Protein AF-M6BSZ7-F1 (afdb_monomer_lite)

Organism: NCBI:txid1303729

Structure (mmCIF, N/CA/C/O backbone):
data_AF-M6BSZ7-F1
#
_entry.id   AF-M6BSZ7-F1
#
loop_
_atom_site.group_PDB
_atom_site.id
_atom_site.type_symbol
_atom_site.label_atom_id
_atom_site.label_alt_id
_atom_site.label_comp_id
_atom_site.label_asym_id
_atom_site.label_entity_id
_atom_site.label_seq_id
_atom_site.pdbx_PDB_ins_code
_atom_site.Cartn_x
_atom_site.Cartn_y
_atom_site.Cartn_z
_atom_site.occupancy
_atom_site.B_iso_or_equiv
_atom_site.auth_seq_id
_atom_site.auth_comp_id
_atom_site.auth_asym_id
_atom_site.auth_atom_id
_atom_site.pdbx_PDB_model_num
ATOM 1 N N . MET A 1 1 ? -16.027 4.264 10.815 1.00 70.81 1 MET A N 1
ATOM 2 C CA . MET A 1 1 ? -15.407 3.187 10.001 1.00 70.81 1 MET A CA 1
ATOM 3 C C . MET A 1 1 ? -14.533 3.763 8.897 1.00 70.81 1 MET A C 1
ATOM 5 O O . MET A 1 1 ? -13.438 3.260 8.732 1.00 70.81 1 MET A O 1
ATOM 9 N N . ILE A 1 2 ? -14.969 4.813 8.184 1.00 80.50 2 ILE A N 1
ATOM 10 C CA . ILE A 1 2 ? -14.123 5.550 7.227 1.00 80.50 2 ILE A CA 1
ATOM 11 C C . ILE A 1 2 ? -13.265 6.629 7.909 1.00 80.50 2 ILE A C 1
ATOM 13 O O . ILE A 1 2 ? -12.105 6.773 7.533 1.00 80.50 2 ILE A O 1
ATOM 17 N N . GLU A 1 3 ? -13.773 7.314 8.947 1.00 85.38 3 GLU A N 1
ATOM 18 C CA . GLU A 1 3 ? -13.002 8.333 9.686 1.00 85.38 3 GLU A CA 1
ATOM 19 C C . GLU A 1 3 ? -11.641 7.835 10.163 1.00 85.38 3 GLU A C 1
ATOM 21 O O . GLU A 1 3 ? -10.670 8.573 10.075 1.00 85.38 3 GLU A O 1
ATOM 26 N N . GLU A 1 4 ? -11.551 6.588 10.631 1.00 86.56 4 GLU A N 1
ATOM 27 C CA . GLU A 1 4 ? -10.291 6.037 11.132 1.00 86.56 4 GLU A CA 1
ATOM 28 C C . GLU A 1 4 ? -9.206 6.048 10.049 1.00 86.56 4 GLU A C 1
ATOM 30 O O . GLU A 1 4 ? -8.075 6.429 10.325 1.00 86.56 4 GLU A O 1
ATOM 35 N N . TYR A 1 5 ? -9.548 5.720 8.801 1.00 86.31 5 TYR A N 1
ATOM 36 C CA . TYR A 1 5 ? -8.604 5.773 7.683 1.00 86.31 5 TYR A CA 1
ATOM 37 C C . TYR A 1 5 ? -8.238 7.209 7.301 1.00 86.31 5 TYR A C 1
ATOM 39 O O . TYR A 1 5 ? -7.094 7.472 6.959 1.00 86.31 5 TYR A O 1
ATOM 47 N N . ILE A 1 6 ? -9.196 8.139 7.347 1.00 85.88 6 ILE A N 1
ATOM 48 C CA . ILE A 1 6 ? -8.963 9.542 6.965 1.00 85.88 6 ILE A CA 1
ATOM 49 C C . ILE A 1 6 ? -8.127 10.275 8.022 1.00 85.88 6 ILE A C 1
ATOM 51 O O . ILE A 1 6 ? -7.340 11.152 7.677 1.00 85.88 6 ILE A O 1
ATOM 55 N N . GLN A 1 7 ? -8.304 9.932 9.299 1.00 88.75 7 GLN A N 1
ATOM 56 C CA . GLN A 1 7 ? -7.611 10.577 10.414 1.00 88.75 7 GLN A CA 1
ATOM 57 C C . GLN A 1 7 ? -6.271 9.931 10.771 1.00 88.75 7 GLN A C 1
ATOM 59 O O . GLN A 1 7 ? -5.481 10.552 11.477 1.00 88.75 7 GLN A O 1
ATOM 64 N N . THR A 1 8 ? -6.002 8.710 10.304 1.00 87.31 8 THR A N 1
ATOM 65 C CA . THR A 1 8 ? -4.687 8.085 10.481 1.00 87.31 8 THR A CA 1
ATOM 66 C C . THR A 1 8 ? -3.680 8.783 9.570 1.00 87.31 8 THR A C 1
ATOM 68 O O . THR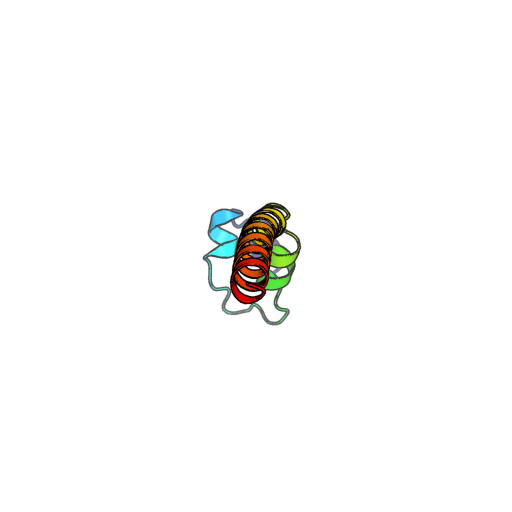 A 1 8 ? -3.945 8.969 8.379 1.00 87.31 8 THR A O 1
ATOM 71 N N . ASP A 1 9 ? -2.517 9.148 10.112 1.00 89.94 9 ASP A N 1
ATOM 72 C CA . ASP A 1 9 ? -1.434 9.707 9.304 1.00 89.94 9 ASP A CA 1
ATOM 73 C C . ASP A 1 9 ? -1.051 8.749 8.165 1.00 89.94 9 ASP A C 1
ATOM 75 O O . ASP A 1 9 ? -1.158 7.531 8.283 1.00 89.94 9 ASP A O 1
ATOM 79 N N . GLN A 1 10 ? -0.592 9.283 7.038 1.00 83.25 10 GLN A N 1
ATOM 80 C CA . GLN A 1 10 ? -0.336 8.485 5.845 1.00 83.25 10 GLN A CA 1
ATOM 81 C C . GLN A 1 10 ? 0.750 7.413 6.044 1.00 83.25 10 GLN A C 1
ATOM 83 O O . GLN A 1 10 ? 0.669 6.339 5.445 1.00 83.25 10 GLN A O 1
ATOM 88 N N . GLU A 1 11 ? 1.775 7.682 6.852 1.00 86.31 11 GLU A N 1
ATOM 89 C CA . GLU A 1 11 ? 2.832 6.713 7.156 1.00 86.31 11 GLU A CA 1
ATOM 90 C C . GLU A 1 11 ? 2.332 5.640 8.123 1.00 86.31 11 GLU A C 1
ATOM 92 O O . GLU A 1 11 ? 2.576 4.448 7.904 1.00 86.31 11 GLU A O 1
ATOM 97 N N . GLU A 1 12 ? 1.552 6.047 9.122 1.00 89.38 12 GLU A N 1
ATOM 98 C CA . GLU A 1 12 ? 0.901 5.145 10.069 1.00 89.38 12 GLU A CA 1
ATOM 99 C C . GLU A 1 12 ? -0.132 4.246 9.373 1.00 89.38 12 GLU A C 1
ATOM 101 O O . GLU A 1 12 ? -0.131 3.034 9.578 1.00 89.38 12 GLU A O 1
ATOM 106 N N . LEU A 1 13 ? -0.938 4.789 8.457 1.00 89.19 13 LEU A N 1
ATOM 107 C CA . LEU A 1 13 ? -1.968 4.076 7.695 1.00 89.19 13 LEU A CA 1
ATOM 108 C C . LEU A 1 13 ? -1.384 2.888 6.925 1.00 89.19 13 LEU A C 1
ATOM 110 O O . LEU A 1 13 ? -2.037 1.861 6.736 1.00 89.19 13 LEU A O 1
ATOM 114 N N . PHE A 1 14 ? -0.136 3.002 6.472 1.00 84.31 14 PHE A N 1
ATOM 115 C CA . PHE A 1 14 ? 0.506 1.924 5.731 1.00 84.31 14 PHE A CA 1
ATOM 116 C C . PHE A 1 14 ? 1.098 0.826 6.604 1.00 84.31 14 PHE A C 1
ATOM 118 O O . PHE A 1 14 ? 1.216 -0.302 6.110 1.00 84.31 14 PHE A O 1
ATOM 125 N N . GLN A 1 15 ? 1.428 1.133 7.857 1.00 87.75 15 GLN A N 1
ATOM 126 C CA . GLN A 1 15 ? 1.995 0.183 8.816 1.00 87.75 15 GLN A CA 1
ATOM 127 C C . GLN A 1 15 ? 0.942 -0.440 9.733 1.00 87.75 15 GLN A C 1
ATOM 129 O O . GLN A 1 15 ? 1.120 -1.565 10.197 1.00 87.75 15 GLN A O 1
ATOM 134 N N . LYS A 1 16 ? -0.164 0.265 9.963 1.00 88.44 16 LYS A N 1
ATOM 135 C CA . LYS A 1 16 ? -1.250 -0.166 10.831 1.00 88.44 16 LYS A CA 1
ATOM 136 C C . LYS A 1 16 ? -1.982 -1.374 10.250 1.00 88.44 16 LYS A C 1
ATOM 138 O O . LYS A 1 16 ? -2.317 -1.423 9.063 1.00 88.44 16 LYS A O 1
ATOM 143 N N . HIS A 1 17 ? -2.250 -2.350 11.114 1.00 86.88 17 HIS A N 1
ATOM 144 C CA . HIS A 1 17 ? -3.185 -3.428 10.826 1.00 86.88 17 HIS A CA 1
ATOM 145 C C . HIS A 1 17 ? -4.590 -2.998 11.257 1.00 86.88 17 HIS A C 1
ATOM 147 O O . HIS A 1 17 ? -4.801 -2.614 12.405 1.00 86.88 17 HIS A O 1
ATOM 153 N N . PHE A 1 18 ? -5.542 -3.039 10.327 1.00 87.88 18 PHE A N 1
ATOM 154 C CA . PHE A 1 18 ? -6.933 -2.683 10.586 1.00 87.88 18 PHE A CA 1
ATOM 155 C C . PHE A 1 18 ? -7.754 -3.967 10.757 1.00 87.88 18 PHE A C 1
ATOM 157 O O . PHE A 1 18 ? -8.166 -4.582 9.777 1.00 87.88 18 PHE A O 1
ATOM 164 N N . GLU A 1 19 ? -8.023 -4.349 12.009 1.00 85.06 19 GLU A N 1
ATOM 165 C CA . GLU A 1 19 ? -8.750 -5.579 12.394 1.00 85.06 19 GLU A CA 1
ATOM 166 C C . GLU A 1 19 ? -10.131 -5.732 11.725 1.00 85.06 19 GLU A C 1
ATOM 168 O O . GLU A 1 19 ? -10.656 -6.832 11.582 1.00 85.06 19 GLU A O 1
ATOM 173 N N . LYS A 1 20 ? -10.749 -4.621 11.306 1.00 85.31 20 LYS A N 1
ATOM 174 C CA . LYS A 1 20 ? -12.074 -4.594 10.665 1.00 85.31 20 LYS A CA 1
ATOM 175 C C . LYS A 1 20 ? -12.031 -4.082 9.224 1.00 85.31 20 LYS A C 1
ATOM 177 O O . LYS A 1 20 ? -13.011 -3.501 8.753 1.00 85.31 20 LYS A O 1
ATOM 182 N N . ASP A 1 21 ? -10.925 -4.293 8.509 1.00 87.69 21 ASP A N 1
ATOM 183 C CA . ASP A 1 21 ? -10.807 -3.931 7.089 1.00 87.69 21 ASP A CA 1
ATOM 184 C C . ASP A 1 21 ? -11.533 -4.914 6.152 1.00 87.69 21 ASP A C 1
ATOM 186 O O . ASP A 1 21 ? -10.952 -5.519 5.254 1.00 87.69 21 ASP A O 1
ATOM 190 N N . LEU A 1 22 ? -12.841 -5.077 6.366 1.00 84.12 22 LEU A N 1
ATOM 191 C CA . LEU A 1 22 ? -13.692 -6.014 5.623 1.00 84.12 22 LEU A CA 1
ATOM 192 C C . LEU A 1 22 ? -13.749 -5.711 4.118 1.00 84.12 22 LEU A C 1
ATOM 194 O O . LEU A 1 22 ? -14.012 -6.601 3.316 1.00 84.12 22 LEU A O 1
ATOM 198 N N . TRP A 1 23 ? -13.511 -4.453 3.746 1.00 85.69 23 TRP A N 1
ATOM 199 C CA . TRP A 1 23 ? -13.594 -3.962 2.370 1.00 85.69 23 TRP A CA 1
ATOM 200 C C . TRP A 1 23 ? -12.217 -3.769 1.720 1.00 85.69 23 TRP A C 1
ATOM 202 O O . TRP A 1 23 ? -12.143 -3.383 0.555 1.00 85.69 23 TRP A O 1
ATOM 212 N N . GLY A 1 24 ? -11.124 -4.021 2.448 1.00 89.75 24 GLY A N 1
ATOM 213 C CA . GLY A 1 24 ? -9.764 -3.825 1.944 1.00 89.75 24 GLY A CA 1
ATOM 214 C C . GLY A 1 24 ? -9.416 -2.360 1.659 1.00 89.75 24 GLY A C 1
ATOM 215 O O . GLY A 1 24 ? -8.619 -2.083 0.757 1.00 89.75 24 GLY A O 1
ATOM 216 N N . LEU A 1 25 ? -10.009 -1.413 2.390 1.00 89.50 25 LEU A N 1
ATOM 217 C CA . LEU A 1 25 ? -9.791 0.024 2.232 1.00 89.50 25 LEU A CA 1
ATOM 218 C C . LEU A 1 25 ? -8.311 0.390 2.357 1.00 89.50 25 LEU A C 1
ATOM 220 O O . LEU A 1 25 ? -7.828 1.215 1.579 1.00 89.50 25 LEU A O 1
ATOM 224 N N . ALA A 1 26 ? -7.563 -0.250 3.262 1.00 88.81 26 ALA A N 1
ATOM 225 C CA . ALA A 1 26 ? -6.133 0.015 3.406 1.00 88.81 26 ALA A CA 1
ATOM 226 C C . ALA A 1 26 ? -5.372 -0.293 2.105 1.00 88.81 26 ALA A C 1
ATOM 228 O O . ALA A 1 26 ? -4.476 0.453 1.704 1.00 88.81 26 ALA A O 1
ATOM 229 N N . ASN A 1 27 ? -5.747 -1.369 1.407 1.00 88.50 27 ASN A N 1
ATOM 230 C CA . ASN A 1 27 ? -5.131 -1.754 0.138 1.00 88.50 27 ASN A CA 1
ATOM 231 C C . ASN A 1 27 ? -5.527 -0.813 -1.004 1.00 88.50 27 ASN A C 1
ATOM 233 O O . ASN A 1 27 ? -4.678 -0.474 -1.829 1.00 88.50 27 ASN A O 1
ATOM 237 N N . ILE A 1 28 ? -6.780 -0.354 -1.032 1.00 90.69 28 ILE A N 1
ATOM 238 C CA . ILE A 1 28 ? -7.255 0.626 -2.019 1.00 90.69 28 ILE A CA 1
ATOM 239 C C . ILE A 1 28 ? -6.500 1.950 -1.853 1.00 90.69 28 ILE A C 1
ATOM 241 O O . ILE A 1 28 ? -5.978 2.489 -2.829 1.00 90.69 28 ILE A O 1
ATOM 245 N N . LEU A 1 29 ? -6.363 2.442 -0.619 1.00 88.75 29 LEU A N 1
ATOM 246 C CA . LEU A 1 29 ? -5.622 3.671 -0.325 1.00 88.75 29 LEU A CA 1
ATOM 247 C C . LEU A 1 29 ? -4.131 3.535 -0.666 1.00 88.75 29 LEU A C 1
ATOM 249 O O . LEU A 1 29 ? -3.555 4.430 -1.285 1.00 88.75 29 LEU A O 1
ATOM 253 N N . LYS A 1 30 ? -3.511 2.387 -0.360 1.00 86.81 30 LYS A N 1
ATOM 254 C CA . LYS A 1 30 ? -2.138 2.067 -0.798 1.00 86.81 30 LYS A CA 1
ATOM 255 C C . LYS A 1 30 ? -2.004 2.088 -2.322 1.00 86.81 30 LYS A C 1
ATOM 257 O O . LYS A 1 30 ? -1.022 2.612 -2.842 1.00 86.81 30 LYS A O 1
ATOM 262 N N . ALA A 1 31 ? -2.972 1.533 -3.048 1.00 88.94 31 ALA A N 1
ATOM 263 C CA . ALA A 1 31 ? -2.959 1.530 -4.509 1.00 88.94 31 ALA A CA 1
ATOM 264 C C . ALA A 1 31 ? -3.124 2.941 -5.103 1.00 88.94 31 ALA A C 1
ATOM 266 O O . ALA A 1 31 ? -2.532 3.236 -6.142 1.00 88.94 31 ALA A O 1
ATOM 267 N N . ALA A 1 32 ? -3.882 3.813 -4.433 1.00 90.56 32 ALA A N 1
ATOM 268 C CA . ALA A 1 32 ? -4.081 5.203 -4.834 1.00 90.56 32 ALA A CA 1
ATOM 269 C C . ALA A 1 32 ? -2.881 6.120 -4.511 1.00 90.56 32 ALA A C 1
ATOM 271 O O . ALA A 1 32 ? -2.746 7.189 -5.112 1.00 90.56 32 ALA A O 1
ATOM 272 N N . ASP A 1 33 ? -1.979 5.728 -3.602 1.00 89.81 33 ASP A N 1
ATOM 273 C CA . ASP A 1 33 ? -0.810 6.539 -3.253 1.00 89.81 33 ASP A CA 1
ATOM 274 C C . ASP A 1 33 ? 0.225 6.571 -4.393 1.00 89.81 33 ASP A C 1
ATOM 276 O O . ASP A 1 33 ? 0.978 5.625 -4.659 1.00 89.81 33 ASP A O 1
ATOM 280 N N . ARG A 1 34 ? 0.331 7.738 -5.038 1.00 92.31 34 ARG A N 1
ATOM 281 C CA . ARG A 1 34 ? 1.264 7.989 -6.143 1.00 92.31 34 ARG A CA 1
ATOM 282 C C . ARG A 1 34 ? 2.725 7.700 -5.782 1.00 92.31 34 ARG A C 1
ATOM 284 O O . ARG A 1 34 ? 3.486 7.261 -6.647 1.00 92.31 34 ARG A O 1
ATOM 291 N N . ARG A 1 35 ? 3.150 7.927 -4.536 1.00 90.50 35 ARG A N 1
ATOM 292 C CA . ARG A 1 35 ? 4.536 7.702 -4.083 1.00 90.50 35 ARG A CA 1
ATOM 293 C C . ARG A 1 35 ? 4.884 6.217 -4.123 1.00 90.50 35 ARG A C 1
ATOM 295 O O . ARG A 1 35 ? 6.021 5.869 -4.451 1.00 90.50 35 ARG A O 1
ATOM 302 N N . ILE A 1 36 ? 3.915 5.342 -3.841 1.00 89.00 36 ILE A N 1
ATOM 303 C CA . ILE A 1 36 ? 4.068 3.887 -3.977 1.00 89.00 36 ILE A CA 1
ATOM 304 C C . ILE A 1 36 ? 4.253 3.520 -5.452 1.00 89.00 36 ILE A C 1
ATOM 306 O O . ILE A 1 36 ? 5.213 2.822 -5.799 1.00 89.00 36 ILE A O 1
ATOM 310 N N . GLY A 1 37 ? 3.407 4.061 -6.333 1.00 90.00 37 GLY A N 1
ATOM 311 C CA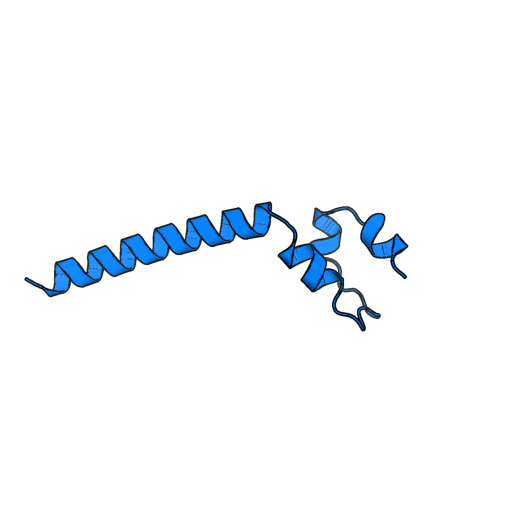 . GLY A 1 37 ? 3.521 3.870 -7.782 1.00 90.00 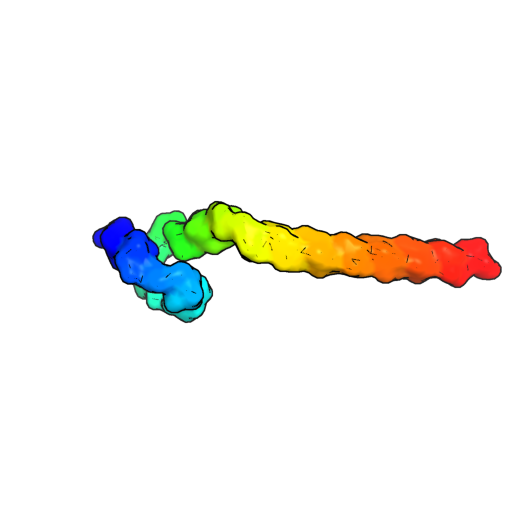37 GLY A CA 1
ATOM 312 C C . GLY A 1 37 ? 4.876 4.320 -8.344 1.00 90.00 37 GLY A C 1
ATOM 313 O O . GLY A 1 37 ? 5.532 3.562 -9.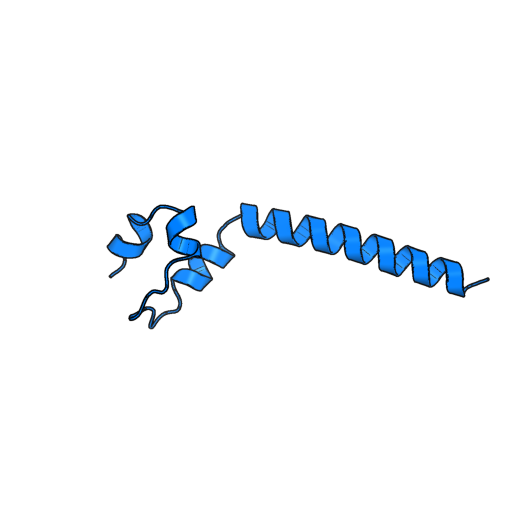061 1.00 90.00 37 GLY A O 1
ATOM 314 N N . ILE A 1 38 ? 5.351 5.512 -7.961 1.00 94.19 38 ILE A N 1
ATOM 315 C CA . ILE A 1 38 ? 6.655 6.049 -8.385 1.00 94.19 38 ILE A CA 1
ATOM 316 C C . ILE A 1 38 ? 7.804 5.148 -7.913 1.00 94.19 38 ILE A C 1
ATOM 318 O O . ILE A 1 38 ? 8.667 4.787 -8.718 1.00 94.19 38 ILE A O 1
ATOM 322 N N . ARG A 1 39 ? 7.812 4.730 -6.637 1.00 92.69 39 ARG A N 1
ATOM 323 C CA . ARG A 1 39 ? 8.835 3.807 -6.107 1.00 92.69 39 ARG A CA 1
ATOM 324 C C . ARG A 1 39 ? 8.881 2.505 -6.902 1.00 92.69 39 ARG A C 1
ATOM 326 O O . ARG A 1 39 ? 9.957 2.073 -7.319 1.00 92.69 39 ARG A O 1
ATOM 333 N N . ARG A 1 40 ? 7.718 1.897 -7.153 1.00 91.19 40 ARG A N 1
ATOM 334 C CA . ARG A 1 40 ? 7.605 0.652 -7.925 1.00 91.19 40 ARG A CA 1
ATOM 335 C C . ARG A 1 40 ? 8.114 0.841 -9.354 1.00 91.19 40 ARG A C 1
ATOM 337 O O . ARG A 1 40 ? 8.867 0.004 -9.848 1.00 91.19 40 ARG A O 1
ATOM 344 N N . LEU A 1 41 ? 7.767 1.957 -9.994 1.00 94.31 41 LEU A N 1
ATOM 345 C CA . LEU A 1 41 ? 8.201 2.277 -11.353 1.00 94.31 41 LEU A CA 1
ATOM 346 C C . LEU A 1 41 ? 9.728 2.390 -11.462 1.00 94.31 41 LEU A C 1
ATOM 348 O O . LEU A 1 41 ? 10.315 1.858 -12.406 1.00 94.31 41 LEU A O 1
ATOM 352 N N . LEU A 1 42 ? 10.387 3.029 -10.491 1.00 94.62 42 LEU A N 1
ATOM 353 C CA . LEU A 1 42 ? 11.850 3.137 -10.457 1.00 94.62 42 LEU A CA 1
ATOM 354 C C . LEU A 1 42 ? 12.525 1.762 -10.348 1.00 94.62 42 LEU A C 1
ATOM 356 O O . LEU A 1 42 ? 13.474 1.479 -11.086 1.00 94.62 42 LEU A O 1
ATOM 360 N N . LEU A 1 43 ? 12.004 0.882 -9.487 1.00 93.31 43 LEU A N 1
ATOM 361 C CA . LEU A 1 43 ? 12.497 -0.492 -9.343 1.00 93.31 43 LEU A CA 1
ATOM 362 C C . LEU A 1 43 ? 12.318 -1.298 -10.634 1.00 93.31 43 LEU A C 1
ATOM 364 O O . LEU A 1 43 ? 13.255 -1.955 -11.092 1.00 93.31 43 LEU A O 1
ATOM 368 N N . LEU A 1 44 ? 11.144 -1.201 -11.263 1.00 93.25 44 LEU A N 1
ATOM 369 C CA . LEU A 1 44 ? 10.853 -1.874 -12.531 1.00 93.25 44 LEU A CA 1
ATOM 370 C C . LEU A 1 44 ? 11.758 -1.378 -13.660 1.00 93.25 44 LEU A C 1
ATOM 372 O O . LEU A 1 44 ? 12.276 -2.182 -14.436 1.00 93.25 44 LEU A O 1
ATOM 376 N N . LYS A 1 45 ? 12.009 -0.066 -13.732 1.00 92.06 45 LYS A N 1
ATOM 377 C CA . LYS A 1 45 ? 12.936 0.523 -14.706 1.00 92.06 45 LYS A CA 1
ATOM 378 C C . LYS A 1 45 ? 14.358 -0.009 -14.514 1.00 92.06 45 LYS A C 1
ATOM 380 O O . LYS A 1 45 ? 15.027 -0.309 -15.503 1.00 92.06 45 LYS A O 1
ATOM 385 N N . LYS A 1 46 ? 14.817 -0.157 -13.265 1.00 90.12 46 LYS A N 1
ATOM 386 C CA . LYS A 1 46 ? 16.129 -0.746 -12.948 1.00 90.12 46 LYS A CA 1
ATOM 387 C C . LYS A 1 46 ? 16.194 -2.220 -13.353 1.00 90.12 46 LYS A C 1
ATOM 389 O O . LYS A 1 46 ? 17.139 -2.599 -14.038 1.00 90.12 46 LYS A O 1
ATOM 394 N N . LYS A 1 47 ? 15.183 -3.020 -12.999 1.00 89.00 47 LYS A N 1
ATOM 395 C CA . LYS A 1 47 ? 15.113 -4.445 -13.361 1.00 89.00 47 LYS A CA 1
ATOM 396 C C . LYS A 1 47 ? 15.134 -4.644 -14.876 1.00 89.00 47 LYS A 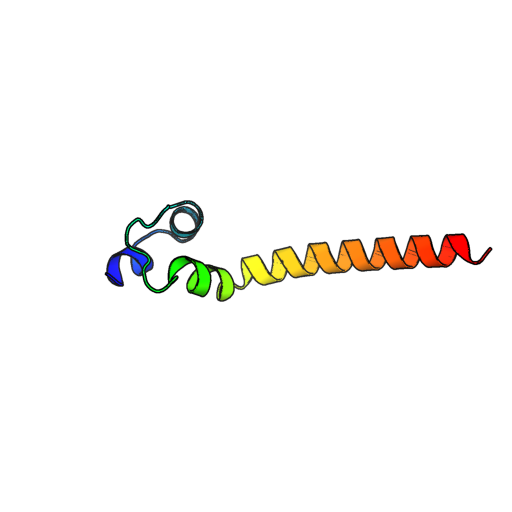C 1
ATOM 398 O O . LYS A 1 47 ? 15.985 -5.363 -15.377 1.00 89.00 47 LYS A O 1
ATOM 403 N N . ARG A 1 48 ? 14.303 -3.900 -15.616 1.00 88.06 48 ARG A N 1
ATOM 404 C CA . ARG A 1 48 ? 14.285 -3.940 -17.086 1.00 88.06 48 ARG A CA 1
ATOM 405 C C . ARG A 1 48 ? 15.667 -3.658 -17.686 1.00 88.06 48 ARG A C 1
ATOM 407 O O . ARG A 1 48 ? 16.081 -4.362 -18.596 1.00 88.06 48 ARG A O 1
ATOM 414 N N . LYS A 1 49 ? 16.385 -2.643 -17.187 1.00 84.31 49 LYS A N 1
ATOM 415 C CA . LYS A 1 49 ? 17.750 -2.333 -17.655 1.00 84.31 49 LYS A CA 1
ATOM 416 C C . LYS A 1 49 ? 18.725 -3.487 -17.409 1.00 84.31 49 LYS A C 1
ATOM 418 O O . LYS A 1 49 ? 19.563 -3.753 -18.263 1.00 84.31 49 LYS A O 1
ATOM 423 N N . ILE A 1 50 ? 18.624 -4.141 -16.253 1.00 84.88 50 ILE A N 1
ATOM 424 C CA . ILE A 1 50 ? 19.455 -5.296 -15.898 1.00 84.88 50 ILE A CA 1
ATOM 425 C C . ILE A 1 50 ? 19.159 -6.473 -16.838 1.00 84.88 50 ILE A C 1
ATOM 427 O O . ILE A 1 50 ? 20.087 -7.014 -17.434 1.00 84.88 50 ILE A O 1
ATOM 431 N N . ASP A 1 51 ? 17.884 -6.803 -17.045 1.00 85.12 51 ASP A N 1
ATOM 432 C CA . ASP A 1 51 ? 17.460 -7.907 -17.916 1.00 85.12 51 ASP A CA 1
ATOM 433 C C . ASP A 1 51 ? 17.891 -7.674 -19.380 1.00 85.12 51 ASP A C 1
ATOM 435 O O . ASP A 1 51 ? 18.424 -8.572 -20.039 1.00 85.12 51 ASP A O 1
ATOM 439 N N . LEU A 1 52 ? 17.758 -6.436 -19.880 1.00 85.38 52 LEU A N 1
ATOM 440 C CA . LEU A 1 52 ? 18.281 -6.042 -21.195 1.00 85.38 52 LEU A CA 1
ATOM 441 C C . LEU A 1 52 ? 19.800 -6.223 -21.286 1.00 85.38 52 LEU A C 1
ATOM 443 O O . LEU A 1 52 ? 20.297 -6.741 -22.278 1.00 85.38 52 LEU A O 1
ATOM 447 N N . ARG A 1 53 ? 20.551 -5.846 -20.248 1.00 81.88 53 ARG A N 1
ATOM 448 C CA . ARG A 1 53 ? 22.011 -5.993 -20.247 1.00 81.88 53 ARG A CA 1
ATOM 449 C C . ARG A 1 53 ? 22.440 -7.459 -20.308 1.00 81.88 53 ARG A C 1
ATOM 451 O O . ARG A 1 53 ? 23.326 -7.794 -21.085 1.00 81.88 53 ARG A O 1
ATOM 458 N N . TYR A 1 54 ? 21.804 -8.327 -19.523 1.00 83.75 54 TYR A N 1
ATOM 459 C CA . TYR A 1 54 ? 22.102 -9.762 -19.539 1.00 83.75 54 TYR A CA 1
ATOM 460 C C . TYR A 1 54 ? 21.721 -10.434 -20.859 1.00 83.75 54 TYR A C 1
ATOM 462 O O . TYR A 1 54 ? 22.443 -11.317 -21.311 1.00 83.75 54 TYR A O 1
ATOM 470 N N . SER A 1 55 ? 20.613 -10.030 -21.486 1.00 84.31 55 SER A N 1
ATOM 471 C CA . SER A 1 55 ? 20.227 -10.573 -22.798 1.00 84.31 55 SER A CA 1
ATOM 472 C C . SER A 1 55 ? 21.175 -10.154 -23.927 1.00 84.31 55 SER A C 1
ATOM 474 O O . SER A 1 55 ? 21.384 -10.941 -24.843 1.00 84.31 55 SER A O 1
ATOM 476 N N . LEU A 1 56 ? 21.786 -8.966 -23.843 1.00 81.38 56 LEU A N 1
ATOM 477 C CA . LEU A 1 56 ? 22.830 -8.528 -24.777 1.00 81.38 56 LEU A CA 1
ATOM 478 C C . LEU A 1 56 ? 24.138 -9.309 -24.593 1.00 81.38 56 LEU A C 1
ATOM 480 O O . LEU A 1 56 ? 24.691 -9.781 -25.573 1.00 81.38 56 LE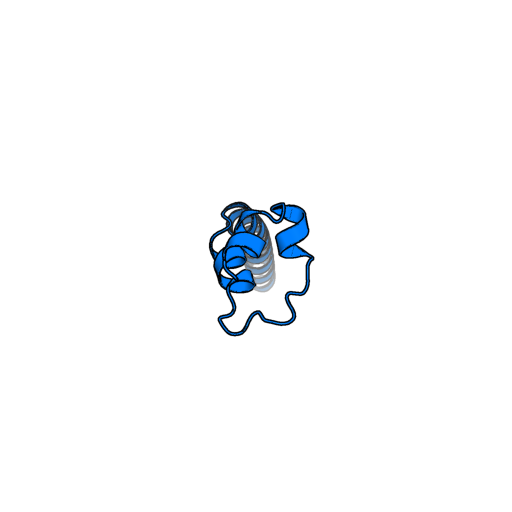U A O 1
ATOM 484 N N . LEU A 1 57 ? 24.584 -9.521 -23.351 1.00 79.19 57 LEU A N 1
ATOM 485 C CA . LEU A 1 57 ? 25.820 -10.264 -23.051 1.00 79.19 57 LEU A CA 1
ATOM 486 C C . LEU A 1 57 ? 25.762 -11.763 -23.395 1.00 79.19 57 LEU A C 1
ATOM 488 O O . LEU A 1 57 ? 26.797 -12.410 -23.432 1.00 79.19 57 LEU A O 1
ATOM 492 N N . LYS A 1 58 ? 24.566 -12.336 -23.585 1.00 73.88 58 LYS A N 1
ATOM 493 C CA . LYS A 1 58 ? 24.373 -13.742 -23.992 1.00 73.88 58 LYS A CA 1
ATOM 494 C C . LYS A 1 58 ? 24.302 -13.940 -25.512 1.00 73.88 58 LYS A C 1
ATOM 496 O O . LYS A 1 58 ? 24.088 -15.066 -25.952 1.00 73.88 58 LYS A O 1
ATOM 501 N N . LYS A 1 59 ? 24.343 -12.854 -26.289 1.00 63.97 59 LYS A N 1
ATOM 502 C CA . LYS A 1 59 ? 24.262 -12.890 -27.756 1.00 63.97 59 LYS A CA 1
ATOM 503 C C . LYS A 1 59 ? 25.631 -12.922 -28.444 1.00 63.97 59 LYS A C 1
ATOM 505 O O . LYS A 1 59 ? 25.644 -13.131 -29.654 1.00 63.97 59 LYS A O 1
ATOM 510 N N . ASP A 1 60 ? 26.705 -12.744 -27.680 1.00 52.34 60 ASP A N 1
ATOM 511 C CA . ASP A 1 60 ? 28.101 -12.942 -28.084 1.00 52.34 60 ASP A CA 1
ATOM 512 C C . ASP A 1 60 ? 28.575 -14.340 -27.649 1.00 52.34 60 ASP A C 1
ATOM 514 O O . ASP A 1 60 ? 29.379 -14.948 -28.391 1.00 52.34 60 ASP A O 1
#

Foldseek 3Di:
DVVVLVVQDPVRLQVDDDPPPPVVVSVVVCVVDVVNVVVVVVVVVVVVVVVVVVVVVVVD

Sequence (60 aa):
MIEEYIQTDQEELFQKHFEKDLWGLANILKAADRRIGIRRLLLLKKKRKIDLRYSLLKKD

InterPro domains:
  IPR057955 SF0329-like [PF25753] (2-49)

pLDDT: mean 86.33, std 6.89, range [52.34, 94.62]

Radius of gyration: 18.2 Å; chains: 1; bounding box: 44×24×40 Å

Secondary structure (DSSP, 8-state):
--HHHHHS-HHHHHH---TT-TT-HHHHHHHH-HHHHHHHHHHHHHHHHHHHHHHHHT--